Protein AF-A0AAD9AA67-F1 (afdb_monomer)

Secondary structure (DSSP, 8-state):
---S---TT--SSTTS-S-SS------PPPPBPPGGG-S-BPP------------TTSSSS---TTSSS--SEEEEESTTTT-TTHHHHHHHTHHHHHHHHHHHHT--EEEEEEETTTTEEEEEESSHHHHHHHHHHHTT-EETTEEPEEEEE-HHHHHTT---

Sequence (164 aa):
MSKYGWTKGSGLGADEGGIVNPLRVQVEKRKKKSDVEGGGWAEPANRAKILGGRRKDAEGEGGGKFGGPMSEVIVLQHMLDNMEDLQGEIANGLGQEIGEECGEKYGRVERLYIDVENRQVFIRFTDQVSALRAVNELDGRIFNGNTVIPKFYDTAKFEQGIYR

InterPro domains:
  IPR000467 G-patch domain [PF01585] (1-32)
  IPR000467 G-patch domain [PS50174] (1-44)
  IPR000504 RNA recognition motif domain [PF00076] (104-148)
  IPR012677 Nucleotide-binding alpha-beta plait domain superfamily [G3DSA:3.30.70.330] (69-163)
  IPR035979 RNA-binding domain superfamily [SSF54928] (74-155)
  IPR040052 Splicing factor 45 [PTHR13288] (1-163)

Organism: NCBI:txid1836956

Solvent-accessible surface area (backbone atoms only — not comparable to full-atom values): 10059 Å² total; per-residue (Å²): 140,81,82,76,96,74,60,97,82,57,13,64,54,102,80,39,76,30,72,70,67,84,89,76,85,79,78,76,80,81,71,76,59,64,71,90,77,68,68,58,74,73,79,79,88,67,77,80,78,77,78,70,74,82,57,78,66,77,81,57,100,50,45,52,103,40,42,48,67,93,28,31,18,31,35,34,35,48,46,46,68,78,47,89,59,53,68,59,42,48,74,73,38,49,64,56,54,54,44,49,58,44,25,75,75,38,38,58,59,73,48,77,49,74,42,78,90,81,31,31,40,38,41,30,33,81,40,45,69,27,28,52,49,42,39,67,64,40,48,69,36,74,37,87,91,23,59,21,46,35,26,41,34,62,54,70,42,54,75,72,70,50,91,124

Radius of gyration: 24.52 Å; Cα contacts (8 Å, |Δi|>4): 220; chains: 1; bounding box: 64×39×64 Å

pLDDT: mean 76.22, std 20.76, range [38.47, 97.0]

Foldseek 3Di:
DPPDPDDQQFAPDPVSQHDNDDDDDDDDDFDFDDPVVPGDTDDDPDDDPPPPPPRVCPPDDDFPPFDDDQDQKKKKAFQCVPPPCPVVVVVVPVQVVVQVVLCVPLHHWPDWDADPVRRMIMTGHPDSSSLVVCQVVLQQDAHPNTGIRMHDDDPVCVVVVNPD

Structure (mmCIF, N/CA/C/O backbone):
data_AF-A0AAD9AA67-F1
#
_entry.id   AF-A0AAD9AA67-F1
#
loop_
_atom_site.group_PDB
_atom_site.id
_atom_site.type_symbol
_atom_site.label_atom_id
_atom_site.label_alt_id
_atom_site.label_comp_id
_atom_site.label_asym_id
_atom_site.label_entity_id
_atom_site.label_seq_id
_atom_site.pdbx_PDB_ins_code
_atom_site.Cartn_x
_atom_site.Cartn_y
_atom_site.Cartn_z
_atom_site.occupancy
_atom_site.B_iso_or_equiv
_atom_site.auth_seq_id
_atom_site.auth_comp_id
_atom_site.auth_asym_id
_atom_site.auth_atom_id
_atom_site.pdbx_PDB_model_num
ATOM 1 N N . MET A 1 1 ? 49.727 -27.255 6.017 1.00 46.62 1 MET A N 1
ATOM 2 C CA . MET A 1 1 ? 49.611 -25.780 6.013 1.00 46.62 1 MET A CA 1
ATOM 3 C C . MET A 1 1 ? 49.158 -25.311 4.633 1.00 46.62 1 MET A C 1
ATOM 5 O O . MET A 1 1 ? 50.001 -25.033 3.794 1.00 46.62 1 MET A O 1
ATOM 9 N N . SER A 1 2 ? 47.844 -25.226 4.407 1.00 41.75 2 SER A N 1
ATOM 10 C CA . SER A 1 2 ? 47.267 -24.380 3.353 1.00 41.75 2 SER A CA 1
ATOM 11 C C . SER A 1 2 ? 46.657 -23.179 4.057 1.00 41.75 2 SER A C 1
ATOM 13 O O . SER A 1 2 ? 45.618 -23.251 4.703 1.00 41.75 2 SER A O 1
ATOM 15 N N . LYS A 1 3 ? 47.472 -22.133 4.053 1.00 48.84 3 LYS A N 1
ATOM 16 C CA . LYS A 1 3 ? 47.283 -20.799 4.609 1.00 48.84 3 LYS A CA 1
ATOM 17 C C . LYS A 1 3 ? 46.104 -20.157 3.864 1.00 48.84 3 LYS A C 1
ATOM 19 O O . LYS A 1 3 ? 46.045 -20.306 2.650 1.00 48.84 3 LYS A O 1
ATOM 24 N N . TYR A 1 4 ? 45.230 -19.447 4.574 1.00 57.56 4 TYR A N 1
ATOM 25 C CA . TYR A 1 4 ? 44.016 -18.775 4.072 1.00 57.56 4 TYR A CA 1
ATOM 26 C C . TYR A 1 4 ? 42.802 -19.706 3.926 1.00 57.56 4 TYR A C 1
ATOM 28 O O . TYR A 1 4 ? 42.588 -20.338 2.896 1.00 57.56 4 TYR A O 1
ATOM 36 N N . GLY A 1 5 ? 42.011 -19.784 5.003 1.00 56.06 5 GLY A N 1
ATOM 37 C CA . GLY A 1 5 ? 40.768 -20.551 5.109 1.00 56.06 5 GLY A CA 1
ATOM 38 C C . GLY A 1 5 ? 39.649 -20.010 4.222 1.00 56.06 5 GLY A C 1
ATOM 39 O O . GLY A 1 5 ? 38.694 -19.431 4.722 1.00 56.06 5 GLY A O 1
ATOM 40 N N . TRP A 1 6 ? 39.775 -20.199 2.910 1.00 50.84 6 TRP A N 1
ATOM 41 C CA . TRP A 1 6 ? 38.709 -19.941 1.951 1.00 50.84 6 TRP A CA 1
ATOM 42 C C . TRP A 1 6 ? 38.277 -21.244 1.278 1.00 50.84 6 TRP A C 1
ATOM 44 O O . TRP A 1 6 ? 39.064 -21.917 0.607 1.00 50.84 6 TRP A O 1
ATOM 54 N N . THR A 1 7 ? 37.012 -21.602 1.477 1.00 55.88 7 THR A N 1
ATOM 55 C CA . THR A 1 7 ? 36.348 -22.764 0.882 1.00 55.88 7 THR A CA 1
ATOM 56 C C . THR A 1 7 ? 35.685 -22.354 -0.431 1.00 55.88 7 THR A C 1
ATOM 58 O O . THR A 1 7 ? 35.011 -21.328 -0.513 1.00 55.88 7 THR A O 1
ATOM 61 N N . LYS A 1 8 ? 35.850 -23.166 -1.482 1.00 49.62 8 LYS A N 1
ATOM 62 C CA . LYS A 1 8 ? 35.249 -22.927 -2.802 1.00 49.62 8 LYS A CA 1
ATOM 63 C C . LYS A 1 8 ? 33.719 -22.870 -2.679 1.00 49.62 8 LYS A C 1
ATOM 65 O O . LYS A 1 8 ? 33.087 -23.912 -2.541 1.00 49.62 8 LYS A O 1
ATOM 70 N N . GLY A 1 9 ? 33.145 -21.669 -2.763 1.00 57.72 9 GLY A N 1
ATOM 71 C CA . GLY A 1 9 ? 31.694 -21.443 -2.706 1.00 57.72 9 GLY A CA 1
ATOM 72 C C . GLY A 1 9 ? 31.218 -20.510 -1.590 1.00 57.72 9 GLY A C 1
ATOM 73 O O . GLY A 1 9 ? 30.085 -20.044 -1.684 1.00 57.72 9 GLY A O 1
ATOM 74 N N . SER A 1 10 ? 32.063 -20.185 -0.604 1.00 54.25 10 SER A N 1
ATOM 75 C CA . SER A 1 10 ? 31.756 -19.156 0.400 1.00 54.25 10 SER A CA 1
ATOM 76 C C . SER A 1 10 ? 32.153 -17.775 -0.110 1.00 54.25 10 SER A C 1
ATOM 78 O O . SER A 1 10 ? 33.257 -17.575 -0.630 1.00 54.25 10 SER A O 1
ATOM 80 N N . GLY A 1 11 ? 31.248 -16.810 0.013 1.00 57.12 11 GLY A N 1
ATOM 81 C CA . GLY A 1 11 ? 31.507 -15.416 -0.314 1.00 57.12 11 GLY A CA 1
ATOM 82 C C . GLY A 1 11 ? 32.522 -14.783 0.641 1.00 57.12 11 GLY A C 1
ATOM 83 O O . GLY A 1 11 ? 32.631 -15.151 1.804 1.00 57.12 11 GLY A O 1
ATOM 84 N N . LEU A 1 12 ? 33.299 -13.818 0.151 1.00 59.22 12 LEU A N 1
ATOM 85 C CA . LEU A 1 12 ? 34.317 -13.109 0.941 1.00 59.22 12 LEU A CA 1
ATOM 86 C C . LEU A 1 12 ? 33.704 -12.112 1.949 1.00 59.22 12 LEU A C 1
ATOM 88 O O . LEU A 1 12 ? 33.336 -11.005 1.570 1.00 59.22 12 LEU A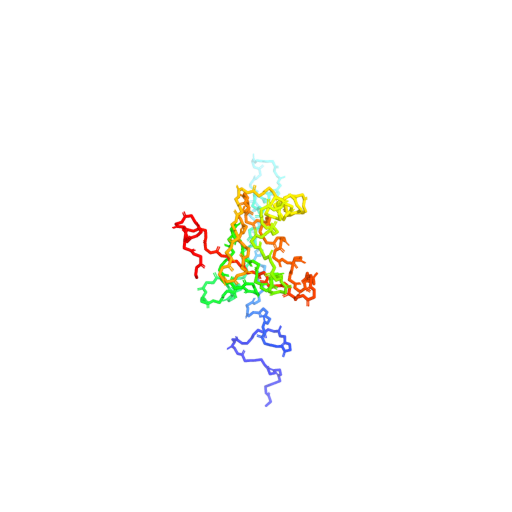 O 1
ATOM 92 N N . GLY A 1 13 ? 33.636 -12.459 3.233 1.00 57.31 13 GLY A N 1
ATOM 93 C CA . GLY A 1 13 ? 33.165 -11.566 4.302 1.00 57.31 13 GLY A CA 1
ATOM 94 C C . GLY A 1 13 ? 33.026 -12.300 5.637 1.00 57.31 13 GLY A C 1
ATOM 95 O O . GLY A 1 13 ? 33.070 -13.527 5.651 1.00 57.31 13 GLY A O 1
ATOM 96 N N . ALA A 1 14 ? 32.871 -11.566 6.744 1.00 53.69 14 ALA A N 1
ATOM 97 C CA . ALA A 1 14 ? 32.686 -12.150 8.081 1.00 53.69 14 ALA A CA 1
ATOM 98 C C . ALA A 1 14 ? 31.456 -13.081 8.158 1.00 53.69 14 ALA A C 1
ATOM 100 O O . ALA A 1 14 ? 31.486 -14.062 8.892 1.00 53.69 14 ALA A O 1
ATOM 101 N N . ASP A 1 15 ? 30.441 -12.811 7.332 1.00 58.75 15 ASP A N 1
ATOM 102 C CA . ASP A 1 15 ? 29.188 -13.571 7.230 1.00 58.75 15 ASP A CA 1
ATOM 103 C C . ASP A 1 15 ? 29.124 -14.501 6.000 1.00 58.75 15 ASP A C 1
ATOM 105 O O . ASP A 1 15 ? 28.043 -14.901 5.581 1.00 58.75 15 ASP A O 1
ATOM 109 N N . GLU A 1 16 ? 30.253 -14.779 5.335 1.00 56.91 16 GLU A N 1
ATOM 110 C CA . GLU A 1 16 ? 30.336 -15.613 4.116 1.00 56.91 16 GLU A CA 1
ATOM 111 C C . GLU A 1 16 ? 29.445 -15.168 2.923 1.00 56.91 16 GLU A C 1
ATOM 113 O O . GLU A 1 16 ? 29.368 -15.851 1.901 1.00 56.91 16 GLU A O 1
ATOM 118 N N . GLY A 1 17 ? 28.797 -14.000 3.002 1.00 51.97 17 GLY A N 1
ATOM 119 C CA . GLY A 1 17 ? 27.878 -13.461 1.986 1.00 51.97 17 GLY A CA 1
ATOM 120 C C . GLY A 1 17 ? 28.536 -12.603 0.898 1.00 51.97 17 GLY A C 1
ATOM 121 O O . GLY A 1 17 ? 27.852 -11.978 0.090 1.00 51.97 17 GLY A O 1
ATOM 122 N N . GLY A 1 18 ? 29.866 -12.513 0.888 1.00 59.09 18 GLY A N 1
ATOM 123 C CA . GLY A 1 18 ? 30.585 -11.652 -0.049 1.00 59.09 18 GLY A CA 1
ATOM 124 C C . GLY A 1 18 ? 30.640 -12.148 -1.492 1.00 59.09 18 GLY A C 1
ATOM 125 O O . GLY A 1 18 ? 30.063 -13.160 -1.878 1.00 59.09 18 GLY A O 1
ATOM 126 N N . ILE A 1 19 ? 31.401 -11.430 -2.318 1.00 59.31 19 ILE A N 1
ATOM 127 C CA . ILE A 1 19 ? 31.556 -11.736 -3.744 1.00 59.31 19 ILE A CA 1
ATOM 128 C C . ILE A 1 19 ? 32.116 -13.155 -3.920 1.00 59.31 19 ILE A C 1
ATOM 130 O O . ILE A 1 19 ? 33.254 -13.438 -3.551 1.00 59.31 19 ILE A O 1
ATOM 134 N N . VAL A 1 20 ? 31.307 -14.034 -4.516 1.00 59.47 20 VAL A N 1
ATOM 135 C CA . VAL A 1 20 ? 31.656 -15.446 -4.751 1.00 59.47 20 VAL A CA 1
ATOM 136 C C . VAL A 1 20 ? 32.590 -15.605 -5.958 1.00 59.47 20 VAL A C 1
ATOM 138 O O . VAL A 1 20 ? 33.431 -16.499 -5.982 1.00 59.47 20 VAL A O 1
ATOM 141 N N . ASN A 1 21 ? 32.466 -14.727 -6.962 1.00 53.56 21 ASN A N 1
ATOM 142 C CA . ASN A 1 21 ? 33.267 -14.758 -8.187 1.00 53.56 21 ASN A CA 1
ATOM 143 C C . ASN A 1 21 ? 34.034 -13.442 -8.386 1.00 53.56 21 ASN A C 1
ATOM 145 O O . ASN A 1 21 ? 33.405 -12.385 -8.434 1.00 53.56 21 ASN A O 1
ATOM 149 N N . PRO A 1 22 ? 35.366 -13.475 -8.568 1.00 50.03 22 PRO A N 1
ATOM 150 C CA . PRO A 1 22 ? 36.150 -12.263 -8.761 1.00 50.03 22 PRO A CA 1
ATOM 151 C C . PRO A 1 22 ? 35.747 -11.542 -10.053 1.00 50.03 22 PRO A C 1
ATOM 153 O O . PRO A 1 22 ? 35.605 -12.161 -11.111 1.00 50.03 22 PRO A O 1
ATOM 156 N N . LEU A 1 23 ? 35.612 -10.216 -9.973 1.00 50.66 23 LEU A N 1
ATOM 157 C CA . LEU A 1 23 ? 35.406 -9.350 -11.133 1.00 50.66 23 LEU A CA 1
ATOM 158 C C . LEU A 1 23 ? 36.648 -9.421 -12.033 1.00 50.66 23 LEU A C 1
ATOM 160 O O . LEU A 1 23 ? 37.720 -8.936 -11.673 1.00 50.66 23 LEU A O 1
ATOM 164 N N . ARG A 1 24 ? 36.523 -10.046 -13.207 1.00 53.59 24 ARG A N 1
ATOM 165 C CA . ARG A 1 24 ? 37.587 -10.070 -14.218 1.00 53.59 24 ARG A CA 1
ATOM 166 C C . ARG A 1 24 ? 37.373 -8.922 -15.196 1.00 53.59 24 ARG A C 1
ATOM 168 O O . ARG A 1 24 ? 36.397 -8.923 -15.938 1.00 53.59 24 ARG A O 1
ATOM 175 N N . VAL A 1 25 ? 38.308 -7.979 -15.243 1.00 44.66 25 VAL A N 1
ATOM 176 C CA . VAL A 1 25 ? 38.393 -7.014 -16.346 1.00 44.66 25 VAL A CA 1
ATOM 177 C C . VAL A 1 25 ? 39.119 -7.703 -17.501 1.00 44.66 25 VAL A C 1
ATOM 179 O O . VAL A 1 25 ? 40.343 -7.820 -17.494 1.00 44.66 25 VAL A O 1
ATOM 182 N N . GLN A 1 26 ? 38.373 -8.202 -18.487 1.00 51.34 26 GLN A N 1
ATOM 183 C CA . GLN A 1 26 ? 38.958 -8.592 -19.770 1.00 51.34 26 GLN A CA 1
ATOM 184 C C . GLN A 1 26 ? 39.129 -7.334 -20.621 1.00 51.34 26 GLN A C 1
ATOM 186 O O . GLN A 1 26 ? 38.175 -6.826 -21.203 1.00 51.34 26 GLN A O 1
ATOM 191 N N . VAL A 1 27 ? 40.3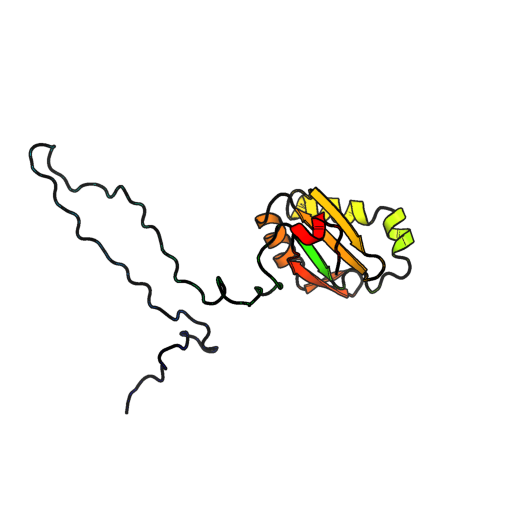53 -6.809 -20.673 1.00 47.88 27 VAL A N 1
ATOM 192 C CA . VAL A 1 27 ? 40.707 -5.776 -21.649 1.00 47.88 27 VAL A CA 1
ATOM 193 C C . VAL A 1 27 ? 40.927 -6.477 -22.987 1.00 47.88 27 VAL A C 1
ATOM 195 O O . VAL A 1 27 ? 41.975 -7.085 -23.209 1.00 47.88 27 VAL A O 1
ATOM 198 N N . GLU A 1 28 ? 39.938 -6.433 -23.878 1.00 51.03 28 GLU A N 1
ATOM 199 C CA . GLU A 1 28 ? 40.152 -6.842 -25.266 1.00 51.03 28 GLU A CA 1
ATOM 200 C C . GLU A 1 28 ? 41.205 -5.920 -25.901 1.00 51.03 28 GLU A C 1
ATOM 202 O O . GLU A 1 28 ? 41.084 -4.691 -25.893 1.00 51.03 28 GLU A O 1
ATOM 207 N N . LYS A 1 29 ? 42.286 -6.510 -26.426 1.00 49.78 29 LYS A N 1
ATOM 208 C CA . LYS A 1 29 ? 43.347 -5.762 -27.109 1.00 49.78 29 LYS A CA 1
ATOM 209 C C . LYS A 1 29 ? 42.754 -5.051 -28.330 1.00 49.78 29 LYS A C 1
ATOM 211 O O . LYS A 1 29 ? 42.278 -5.700 -29.259 1.00 49.78 29 LYS A O 1
ATOM 216 N N . ARG A 1 30 ? 42.826 -3.715 -28.336 1.00 50.06 30 ARG A N 1
ATOM 217 C CA . ARG A 1 30 ? 42.430 -2.863 -29.469 1.00 50.06 30 ARG A CA 1
ATOM 218 C C . ARG A 1 30 ? 43.140 -3.317 -30.749 1.00 50.06 30 ARG A C 1
ATOM 220 O O . ARG A 1 30 ? 44.367 -3.405 -30.775 1.00 50.06 30 ARG A O 1
ATOM 227 N N . LYS A 1 31 ? 42.384 -3.556 -31.825 1.00 55.31 31 LYS A N 1
ATOM 228 C CA . LYS A 1 31 ? 42.953 -3.719 -33.172 1.00 55.31 31 LYS A CA 1
ATOM 229 C C . LYS A 1 31 ? 43.321 -2.343 -33.741 1.00 55.31 31 LYS A C 1
ATOM 231 O O . LYS A 1 31 ? 42.519 -1.414 -33.694 1.00 55.31 31 LYS A O 1
ATOM 236 N N . LYS A 1 32 ? 44.547 -2.222 -34.257 1.00 46.72 32 LYS A N 1
ATOM 237 C CA . LYS A 1 32 ? 45.070 -1.028 -34.941 1.00 46.72 32 LYS A CA 1
ATOM 238 C C . LYS A 1 32 ? 44.418 -0.922 -36.331 1.00 46.72 32 LYS A C 1
ATOM 240 O O . LYS A 1 32 ? 44.384 -1.924 -37.042 1.00 46.72 32 LYS A O 1
ATOM 245 N N . LYS A 1 33 ? 43.8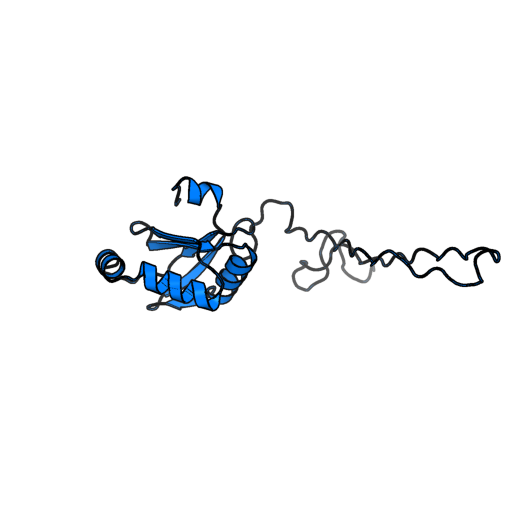88 0.251 -36.703 1.00 49.16 33 LYS A N 1
ATOM 246 C CA . LYS A 1 33 ? 43.356 0.506 -38.057 1.00 49.16 33 LYS A CA 1
ATOM 247 C C . LYS A 1 33 ? 44.504 0.628 -39.073 1.00 49.16 33 LYS A C 1
ATOM 249 O O . LYS A 1 33 ? 45.614 1.004 -38.698 1.00 49.16 33 LYS A O 1
ATOM 254 N N . SER A 1 34 ? 44.242 0.287 -40.337 1.00 50.81 34 SER A N 1
ATOM 255 C CA . SER A 1 34 ? 45.182 0.457 -41.456 1.00 50.81 34 SER A CA 1
ATOM 256 C C . SER A 1 34 ? 45.236 1.907 -41.951 1.00 50.81 34 SER A C 1
ATOM 258 O O . SER A 1 34 ? 44.248 2.630 -41.874 1.00 50.81 34 SER A O 1
ATOM 260 N N . ASP A 1 35 ? 46.387 2.295 -42.503 1.00 50.34 35 ASP A N 1
ATOM 261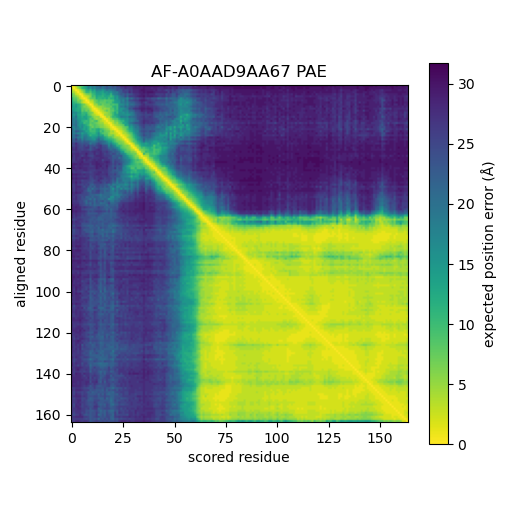 C CA . ASP A 1 35 ? 46.808 3.677 -42.803 1.00 50.34 35 ASP A CA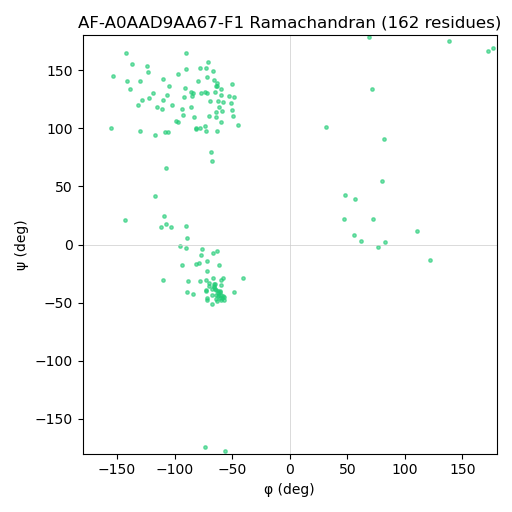 1
ATOM 262 C C . ASP A 1 35 ? 45.922 4.444 -43.809 1.00 50.34 35 ASP A C 1
ATOM 264 O O . ASP A 1 35 ? 45.923 5.669 -43.838 1.00 50.34 35 ASP A O 1
ATOM 268 N N . VAL A 1 36 ? 45.097 3.735 -44.585 1.00 55.50 36 VAL A N 1
ATOM 269 C CA . VAL A 1 36 ? 44.185 4.311 -45.592 1.00 55.50 36 VAL A CA 1
ATOM 270 C C . VAL A 1 36 ? 42.972 5.057 -45.015 1.00 55.50 36 VAL A C 1
ATOM 272 O O . VAL A 1 36 ? 42.345 5.820 -45.740 1.00 55.50 36 VAL A O 1
ATOM 275 N N . GLU A 1 37 ? 42.657 4.905 -43.723 1.00 52.47 37 GLU A N 1
ATOM 276 C CA . GLU A 1 37 ? 41.562 5.633 -43.046 1.00 52.47 37 GLU A CA 1
ATOM 277 C C . GLU A 1 37 ? 42.061 6.702 -42.047 1.00 52.47 37 GLU A C 1
ATOM 279 O O . GLU A 1 37 ? 41.350 7.061 -41.109 1.00 52.47 37 GLU A O 1
ATOM 284 N N . GLY A 1 38 ? 43.281 7.223 -42.226 1.00 52.47 38 GLY A N 1
ATOM 285 C CA . GLY A 1 38 ? 43.762 8.380 -41.459 1.00 52.47 38 GLY A CA 1
ATOM 286 C C . GLY A 1 38 ? 44.269 8.048 -40.054 1.00 52.47 38 GLY A C 1
ATOM 287 O O . GLY A 1 38 ? 43.804 8.633 -39.084 1.00 52.47 38 GLY A O 1
ATOM 288 N N . GLY A 1 39 ? 45.222 7.111 -39.962 1.00 46.28 39 GLY A N 1
ATOM 289 C CA . GLY A 1 39 ? 46.121 6.885 -38.818 1.00 46.28 39 GLY A CA 1
ATOM 290 C C . GLY A 1 39 ? 45.584 7.192 -37.409 1.00 46.28 39 GLY A C 1
ATOM 291 O O . GLY A 1 39 ? 45.637 8.324 -36.941 1.00 46.28 39 GLY A O 1
ATOM 292 N N . GLY A 1 40 ? 45.187 6.158 -36.661 1.00 53.91 40 GLY A N 1
ATOM 293 C CA . GLY A 1 40 ? 44.800 6.291 -35.254 1.00 53.91 40 GLY A CA 1
ATOM 294 C C . GLY A 1 40 ? 44.302 4.986 -34.628 1.00 53.91 40 GLY A C 1
ATOM 295 O O . GLY A 1 40 ? 44.061 3.989 -35.314 1.00 53.91 40 GLY A O 1
ATOM 296 N N . TRP A 1 41 ? 44.153 4.975 -33.302 1.00 49.91 41 TRP A N 1
ATOM 297 C CA . TRP A 1 41 ? 43.478 3.890 -32.584 1.00 49.91 41 TRP A CA 1
ATOM 298 C C . TRP A 1 41 ? 41.972 4.147 -32.601 1.00 49.91 41 TRP A C 1
ATOM 300 O O . TRP A 1 41 ? 41.542 5.239 -32.250 1.00 49.91 41 TRP A O 1
ATOM 310 N N . ALA A 1 42 ? 41.171 3.148 -32.981 1.00 53.47 42 ALA A N 1
ATOM 311 C CA . ALA A 1 42 ? 39.718 3.269 -32.939 1.00 53.47 42 ALA A CA 1
ATOM 312 C C . ALA A 1 42 ? 39.239 3.545 -31.501 1.00 53.47 42 ALA A C 1
ATOM 314 O O . ALA A 1 42 ? 39.602 2.813 -30.571 1.00 53.47 42 ALA A O 1
ATOM 315 N N . GLU A 1 43 ? 38.420 4.583 -31.320 1.00 50.16 43 GLU A N 1
ATOM 316 C CA . GLU A 1 43 ? 37.701 4.796 -30.067 1.00 50.16 43 GLU A CA 1
ATOM 317 C C . GLU A 1 43 ? 36.705 3.645 -29.853 1.00 50.16 43 GLU A C 1
ATOM 319 O O . GLU A 1 43 ? 35.992 3.255 -30.784 1.00 50.16 43 GLU A O 1
ATOM 324 N N . PRO A 1 44 ? 36.673 3.030 -28.659 1.00 47.94 44 PRO A N 1
ATOM 325 C CA . PRO A 1 44 ? 35.809 1.889 -28.412 1.00 47.94 44 PRO A CA 1
ATOM 326 C C . PRO A 1 44 ? 34.343 2.339 -28.385 1.00 47.94 44 PRO A C 1
ATOM 328 O O . PRO A 1 44 ? 33.901 2.984 -27.440 1.00 47.94 44 PRO A O 1
ATOM 331 N N . ALA A 1 45 ? 33.572 1.934 -29.397 1.00 52.62 45 ALA A N 1
ATOM 332 C CA . ALA A 1 45 ? 32.127 2.173 -29.492 1.00 52.62 45 ALA A CA 1
ATOM 333 C C . ALA A 1 45 ? 31.297 1.434 -28.419 1.00 52.62 45 ALA A C 1
ATOM 335 O O . ALA A 1 45 ? 30.101 1.669 -28.277 1.00 52.62 45 ALA A O 1
ATOM 336 N N . ASN A 1 46 ? 31.921 0.553 -27.635 1.00 48.00 46 ASN A N 1
ATOM 337 C CA . ASN A 1 46 ? 31.230 -0.276 -26.660 1.00 48.00 46 ASN A CA 1
ATOM 338 C C . ASN A 1 46 ? 31.550 0.196 -25.246 1.00 48.00 46 ASN A C 1
ATOM 340 O O . ASN A 1 46 ? 32.561 -0.172 -24.647 1.00 48.00 46 ASN A O 1
ATOM 344 N N . ARG A 1 47 ? 30.638 1.014 -24.711 1.00 45.12 47 ARG A N 1
ATOM 345 C CA . ARG A 1 47 ? 30.511 1.295 -23.281 1.00 45.12 47 ARG A CA 1
ATOM 346 C C . ARG A 1 47 ? 30.475 -0.060 -22.562 1.00 45.12 47 ARG A C 1
ATOM 348 O O . ARG A 1 47 ? 29.589 -0.869 -22.829 1.00 45.12 47 ARG A O 1
ATOM 355 N N . ALA A 1 48 ? 31.485 -0.333 -21.737 1.00 42.50 48 ALA A N 1
ATOM 356 C CA . ALA A 1 48 ? 31.664 -1.607 -21.051 1.00 42.50 48 ALA A CA 1
ATOM 357 C C . ALA A 1 48 ? 30.356 -2.033 -20.367 1.00 42.50 48 ALA A C 1
ATOM 359 O O . ALA A 1 48 ? 29.909 -1.407 -19.405 1.00 42.50 48 ALA A O 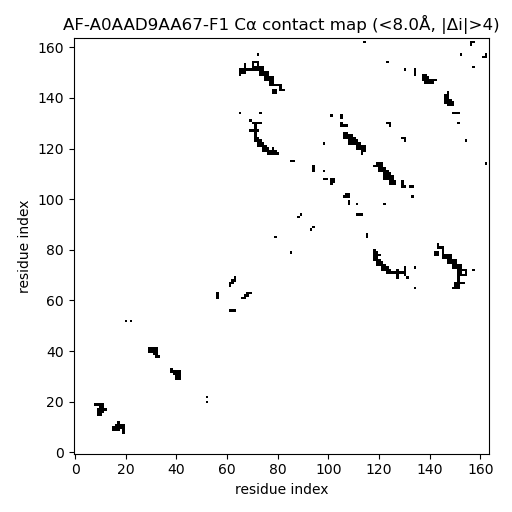1
ATOM 360 N N . LYS A 1 49 ? 29.720 -3.087 -20.886 1.00 48.59 49 LYS A N 1
ATOM 361 C CA . LYS A 1 49 ? 28.554 -3.699 -20.257 1.00 48.59 49 LYS A CA 1
ATOM 362 C C . LYS A 1 49 ? 29.087 -4.445 -19.041 1.00 48.59 49 LYS A C 1
ATOM 364 O O . LYS A 1 49 ? 29.634 -5.537 -19.171 1.00 48.59 49 LYS A O 1
ATOM 369 N N . ILE A 1 50 ? 29.003 -3.821 -17.869 1.00 48.84 50 ILE A N 1
ATOM 370 C CA . ILE A 1 50 ? 29.257 -4.507 -16.606 1.00 48.84 50 ILE A CA 1
ATOM 371 C C . ILE A 1 50 ? 28.182 -5.590 -16.502 1.00 48.84 50 ILE A C 1
ATOM 373 O O . ILE A 1 50 ? 27.042 -5.323 -16.133 1.00 48.84 50 ILE A O 1
ATOM 377 N N . LEU A 1 51 ? 28.534 -6.818 -16.880 1.00 49.03 51 LEU A N 1
ATOM 378 C CA . LEU A 1 51 ? 27.812 -8.018 -16.477 1.00 49.03 51 LEU A CA 1
ATOM 379 C C . LEU A 1 51 ? 28.066 -8.161 -14.976 1.00 49.03 51 LEU A C 1
ATOM 381 O O . LEU A 1 51 ? 28.983 -8.858 -14.545 1.00 49.03 51 LEU A O 1
ATOM 385 N N . GLY A 1 52 ? 27.316 -7.376 -14.196 1.00 40.41 52 GLY A N 1
ATOM 386 C CA . GLY A 1 52 ? 27.315 -7.433 -12.746 1.00 40.41 52 GLY A CA 1
ATOM 387 C C . GLY A 1 52 ? 27.096 -8.879 -12.343 1.00 40.41 52 GLY A C 1
ATOM 388 O O . GLY A 1 52 ? 26.136 -9.508 -12.790 1.00 40.41 52 GLY A O 1
ATOM 389 N N . GLY A 1 53 ? 28.050 -9.413 -11.580 1.00 44.56 53 GLY A N 1
ATOM 390 C CA . GLY A 1 53 ? 28.025 -10.791 -11.125 1.00 44.56 53 GLY A CA 1
ATOM 391 C C . GLY A 1 53 ? 26.655 -11.104 -10.549 1.00 44.56 53 GLY A C 1
ATOM 392 O O . GLY A 1 53 ? 26.161 -10.355 -9.707 1.00 44.56 53 GLY A O 1
ATOM 393 N N . ARG A 1 54 ? 26.048 -12.185 -11.049 1.00 50.25 54 ARG A N 1
ATOM 394 C CA . ARG A 1 54 ? 24.854 -12.795 -10.469 1.00 50.25 54 ARG A CA 1
ATOM 395 C C . ARG A 1 54 ? 25.056 -12.874 -8.961 1.00 50.25 54 ARG A C 1
ATOM 397 O O . ARG A 1 54 ? 25.812 -13.716 -8.476 1.00 50.25 54 ARG A O 1
ATOM 404 N N . ARG A 1 55 ? 24.418 -11.955 -8.237 1.00 46.59 55 ARG A N 1
ATOM 405 C CA . ARG A 1 55 ? 24.169 -12.142 -6.816 1.00 46.59 55 ARG A CA 1
ATOM 406 C C . ARG A 1 55 ? 23.252 -13.351 -6.736 1.00 46.59 55 ARG A C 1
ATOM 408 O O . ARG A 1 55 ? 22.344 -13.494 -7.557 1.00 46.59 55 ARG A O 1
ATOM 415 N N . LYS A 1 56 ? 23.530 -14.241 -5.793 1.00 46.91 56 LYS A N 1
ATOM 416 C CA . LYS A 1 56 ? 22.765 -15.476 -5.595 1.00 46.91 56 LYS A CA 1
ATOM 417 C C . LYS A 1 56 ? 21.299 -15.195 -5.206 1.00 46.91 56 LYS A C 1
ATOM 419 O O . LYS A 1 56 ? 20.500 -16.116 -5.188 1.00 46.91 56 LYS A O 1
ATOM 424 N N . ASP A 1 57 ? 20.953 -13.928 -4.991 1.00 46.28 57 ASP A N 1
ATOM 425 C CA . ASP A 1 57 ? 19.631 -13.446 -4.586 1.00 46.28 57 ASP A CA 1
ATOM 426 C C . ASP A 1 57 ? 18.703 -13.099 -5.766 1.00 46.28 57 ASP A C 1
ATOM 428 O O . ASP A 1 57 ? 17.568 -12.691 -5.550 1.00 46.28 57 ASP A O 1
ATOM 432 N N . ALA A 1 58 ? 19.164 -13.205 -7.020 1.00 47.50 58 ALA A N 1
ATOM 433 C CA . ALA A 1 58 ? 18.367 -12.771 -8.175 1.00 47.50 58 ALA A CA 1
ATOM 434 C C . ALA A 1 58 ? 17.517 -13.878 -8.832 1.00 47.50 58 ALA A C 1
ATOM 436 O O . ALA A 1 58 ? 16.611 -13.555 -9.591 1.00 47.50 58 ALA A O 1
ATOM 437 N N . GLU A 1 59 ? 17.793 -15.165 -8.588 1.00 44.12 59 GLU A N 1
ATOM 438 C CA . GLU A 1 59 ? 17.193 -16.261 -9.381 1.00 44.12 59 GLU A CA 1
ATOM 439 C C . GLU A 1 59 ? 16.838 -17.526 -8.564 1.00 44.12 59 GLU A C 1
ATOM 441 O O . GLU A 1 59 ? 16.689 -18.600 -9.139 1.00 44.12 59 GLU A O 1
ATOM 446 N N . GLY A 1 60 ? 16.669 -17.446 -7.238 1.00 38.47 60 GLY A N 1
ATOM 447 C CA . GLY A 1 60 ? 16.273 -18.624 -6.451 1.00 38.47 60 GLY A CA 1
ATOM 448 C C . GLY A 1 60 ? 15.570 -18.286 -5.143 1.00 38.47 60 GLY A C 1
ATOM 449 O O . GLY A 1 60 ? 16.233 -17.941 -4.176 1.00 38.47 60 GLY A O 1
ATOM 450 N N . GLU A 1 61 ? 14.238 -18.389 -5.135 1.00 51.62 61 GLU A N 1
ATOM 451 C CA . GLU A 1 61 ? 13.367 -18.627 -3.962 1.00 51.62 61 GLU A CA 1
ATOM 452 C C . GLU A 1 61 ? 13.590 -17.790 -2.678 1.00 51.62 61 GLU A C 1
ATOM 454 O O . GLU A 1 61 ? 13.155 -18.181 -1.598 1.00 51.62 61 GLU A O 1
ATOM 459 N N . GLY A 1 62 ? 14.211 -16.615 -2.764 1.00 42.62 62 GLY A N 1
ATOM 460 C CA . GLY A 1 62 ? 14.524 -15.770 -1.614 1.00 42.62 62 GLY A CA 1
ATOM 461 C C . GLY A 1 62 ? 14.065 -14.349 -1.866 1.00 42.62 62 GLY A C 1
ATOM 462 O O . GLY A 1 62 ? 14.757 -13.584 -2.531 1.00 42.62 62 GLY A O 1
ATOM 463 N N . GLY A 1 63 ? 12.886 -13.997 -1.351 1.00 49.81 63 GLY A N 1
ATOM 464 C CA . GLY A 1 63 ? 12.466 -12.603 -1.299 1.00 49.81 63 GLY A CA 1
ATOM 465 C C . GLY A 1 63 ? 13.575 -11.757 -0.685 1.00 49.81 63 GLY A C 1
ATOM 466 O O . GLY A 1 63 ? 14.200 -12.184 0.287 1.00 49.81 63 GLY A O 1
ATOM 467 N N . GLY A 1 64 ? 13.836 -10.577 -1.251 1.00 63.28 64 GLY A N 1
ATOM 468 C CA . GLY A 1 64 ? 14.772 -9.631 -0.641 1.00 63.28 64 GLY A CA 1
ATOM 469 C C . GLY A 1 64 ? 14.358 -9.296 0.800 1.00 63.28 64 GLY A C 1
ATOM 470 O O . GLY A 1 64 ? 13.346 -9.786 1.295 1.00 63.28 64 GLY A O 1
ATOM 471 N N . LYS A 1 65 ? 15.092 -8.400 1.474 1.00 78.81 65 LYS A N 1
ATOM 472 C CA . LYS A 1 65 ? 14.809 -7.938 2.856 1.00 78.81 65 LYS A CA 1
ATOM 473 C C . LYS A 1 65 ? 13.312 -7.705 3.165 1.00 78.81 65 LYS A C 1
ATOM 475 O O . LYS A 1 65 ? 12.886 -7.864 4.300 1.00 78.81 65 LYS A O 1
ATOM 480 N N . PHE A 1 66 ? 12.527 -7.363 2.148 1.00 82.69 66 PHE A N 1
ATOM 481 C CA . PHE A 1 66 ? 11.126 -6.979 2.238 1.00 82.69 66 PHE A CA 1
ATOM 482 C C . PHE A 1 66 ? 10.133 -8.025 1.707 1.00 82.69 66 PHE A C 1
ATOM 484 O O . PHE A 1 66 ? 8.985 -7.692 1.450 1.00 82.69 66 PHE A O 1
ATOM 491 N N . GLY A 1 67 ? 10.547 -9.284 1.547 1.00 75.81 67 GLY A N 1
ATOM 492 C CA . GLY A 1 67 ? 9.673 -10.389 1.143 1.00 75.81 67 GLY A CA 1
ATOM 493 C C . GLY A 1 67 ? 9.229 -10.333 -0.325 1.00 75.81 67 GLY A C 1
ATOM 494 O O . GLY A 1 67 ? 8.794 -9.307 -0.828 1.00 75.81 67 GLY A O 1
ATOM 495 N N . GLY A 1 68 ? 9.321 -11.468 -1.019 1.00 80.62 68 GLY A N 1
ATOM 496 C CA . GLY A 1 68 ? 8.952 -11.579 -2.432 1.00 80.62 68 GLY A CA 1
ATOM 497 C C . GLY A 1 68 ? 9.871 -10.831 -3.418 1.00 80.62 68 GLY A C 1
ATOM 498 O O . GLY A 1 68 ? 10.867 -10.211 -3.023 1.00 80.62 68 GLY A O 1
ATOM 499 N N . PRO A 1 69 ? 9.580 -10.945 -4.726 1.00 87.25 69 PRO A N 1
ATOM 500 C CA . PRO A 1 69 ? 10.236 -10.158 -5.763 1.00 87.25 69 PRO A CA 1
ATOM 501 C C . PRO A 1 69 ? 9.799 -8.687 -5.700 1.00 87.25 69 PRO A C 1
ATOM 503 O O . PRO A 1 69 ? 8.723 -8.360 -5.204 1.00 87.25 69 PRO A O 1
ATOM 506 N N . MET A 1 70 ? 10.632 -7.798 -6.243 1.00 90.50 70 MET A N 1
ATOM 507 C CA . MET A 1 70 ? 10.303 -6.378 -6.375 1.00 90.50 70 MET A CA 1
ATOM 508 C C . MET A 1 70 ? 9.038 -6.194 -7.223 1.00 90.50 70 MET A C 1
ATOM 510 O O . MET A 1 70 ? 8.900 -6.798 -8.287 1.00 90.50 70 MET A O 1
ATOM 514 N N . SER A 1 71 ? 8.133 -5.348 -6.739 1.00 94.31 71 SER A N 1
ATOM 515 C CA . SER A 1 71 ? 6.809 -5.116 -7.313 1.00 94.31 71 SER A CA 1
ATOM 516 C C . SER A 1 71 ? 6.427 -3.638 -7.209 1.00 94.31 71 SER A C 1
ATOM 518 O O . SER A 1 71 ? 7.051 -2.877 -6.472 1.00 94.31 71 SER A O 1
ATOM 520 N N . GLU A 1 72 ? 5.408 -3.231 -7.961 1.00 95.94 72 GLU A N 1
ATOM 521 C CA . GLU A 1 72 ? 4.786 -1.898 -7.895 1.00 95.94 72 GLU A CA 1
ATOM 522 C C . GLU A 1 72 ? 3.824 -1.778 -6.708 1.00 95.94 72 GLU A C 1
ATOM 524 O O . GLU A 1 72 ? 3.445 -0.673 -6.318 1.00 95.94 72 GLU A O 1
ATOM 529 N N . VAL A 1 73 ? 3.432 -2.921 -6.136 1.00 96.62 73 VAL A N 1
ATOM 530 C CA . VAL A 1 73 ? 2.519 -3.009 -5.000 1.00 96.62 73 VAL A CA 1
ATOM 531 C C . VAL A 1 73 ? 3.291 -3.344 -3.735 1.00 96.62 73 VAL A C 1
ATOM 533 O O . VAL A 1 73 ? 4.151 -4.231 -3.720 1.00 96.62 73 VAL A O 1
ATOM 536 N N . ILE A 1 74 ? 2.954 -2.645 -2.658 1.00 96.25 74 ILE A N 1
ATOM 537 C CA . ILE A 1 74 ? 3.491 -2.881 -1.321 1.00 96.25 74 ILE A CA 1
ATOM 538 C C . ILE A 1 74 ? 2.347 -3.135 -0.344 1.00 96.25 74 ILE A C 1
ATOM 540 O O . ILE A 1 74 ? 1.235 -2.641 -0.537 1.00 96.25 74 ILE A O 1
ATOM 544 N N . VAL A 1 75 ? 2.638 -3.875 0.719 1.00 96.19 75 VAL A N 1
ATOM 545 C CA . VAL A 1 75 ? 1.755 -4.060 1.870 1.00 96.19 75 VAL A CA 1
ATOM 546 C C . VAL A 1 75 ? 2.437 -3.524 3.121 1.00 96.19 75 VAL A C 1
ATOM 548 O O . VAL A 1 75 ? 3.590 -3.854 3.396 1.00 96.19 75 VAL A O 1
ATOM 551 N N . LEU A 1 76 ? 1.730 -2.694 3.880 1.00 95.69 76 LEU A N 1
ATOM 552 C CA . LEU A 1 76 ? 2.158 -2.176 5.174 1.00 95.69 76 LEU A CA 1
ATOM 553 C C . LEU A 1 76 ? 1.495 -3.014 6.262 1.00 95.69 76 LEU A C 1
ATOM 555 O O . LEU A 1 76 ? 0.288 -2.918 6.492 1.00 95.69 76 LEU A O 1
ATOM 559 N N . GLN A 1 77 ? 2.290 -3.867 6.898 1.00 94.31 77 GLN A N 1
ATOM 560 C CA . GLN A 1 77 ? 1.853 -4.714 8.003 1.00 94.31 77 GLN A CA 1
ATOM 561 C C . GLN A 1 77 ? 2.067 -3.986 9.330 1.00 94.31 77 GLN A C 1
ATOM 563 O O . GLN A 1 77 ? 2.979 -3.162 9.447 1.00 94.31 77 GLN A O 1
ATOM 568 N N . HIS A 1 78 ? 1.232 -4.305 10.320 1.00 92.56 78 HIS A N 1
ATOM 569 C CA . HIS A 1 78 ? 1.270 -3.753 11.677 1.00 92.56 78 HIS A CA 1
ATOM 570 C C . HIS A 1 78 ? 1.041 -2.239 11.790 1.00 92.56 78 HIS A C 1
ATOM 572 O O . HIS A 1 78 ? 1.072 -1.689 12.883 1.00 92.56 78 HIS A O 1
ATOM 578 N N . MET A 1 79 ? 0.768 -1.532 10.690 1.00 92.38 79 MET A N 1
ATOM 579 C CA . MET A 1 79 ? 0.566 -0.082 10.726 1.00 92.38 79 MET A CA 1
ATOM 580 C C . MET A 1 79 ? -0.700 0.306 11.508 1.00 92.38 79 MET A C 1
ATOM 582 O O . MET A 1 79 ? -0.688 1.300 12.228 1.00 92.38 79 MET A O 1
ATOM 586 N N . LEU A 1 80 ? -1.778 -0.479 11.407 1.00 92.12 80 LEU A N 1
ATOM 587 C CA . LEU A 1 80 ? -3.113 -0.122 11.911 1.00 92.12 80 LEU A CA 1
ATOM 588 C C . LEU A 1 80 ? -3.576 -0.977 13.108 1.00 92.12 80 LEU A C 1
ATOM 590 O O . LEU A 1 80 ? -4.757 -0.970 13.464 1.00 92.12 80 LEU A O 1
ATOM 594 N N . ASP A 1 81 ? -2.658 -1.707 13.744 1.00 89.75 81 ASP A N 1
ATOM 595 C CA . ASP A 1 81 ? -2.970 -2.683 14.799 1.00 89.75 81 ASP A CA 1
ATOM 596 C C . ASP A 1 81 ? -3.579 -2.039 16.053 1.00 89.75 81 ASP A C 1
ATOM 598 O O . ASP A 1 81 ? -4.544 -2.556 16.608 1.00 89.75 81 ASP A O 1
ATOM 602 N N . ASN A 1 82 ? -3.080 -0.864 16.448 1.00 88.75 82 ASN A N 1
ATOM 603 C CA . ASN A 1 82 ? -3.523 -0.141 17.655 1.00 88.75 82 ASN A CA 1
ATOM 604 C C . ASN A 1 82 ? -4.684 0.835 17.401 1.00 88.75 82 ASN A C 1
ATOM 606 O O . ASN A 1 82 ? -4.921 1.742 18.197 1.00 88.75 82 ASN A O 1
ATOM 610 N N . MET A 1 83 ? -5.378 0.718 16.270 1.00 88.25 83 MET A N 1
ATOM 611 C CA . MET A 1 83 ? -6.493 1.605 15.937 1.00 88.25 83 MET A CA 1
ATOM 612 C C . MET A 1 83 ? -7.821 0.944 16.320 1.00 88.25 83 MET A C 1
ATOM 614 O O . MET A 1 83 ? -8.264 0.013 15.650 1.00 88.25 83 MET A O 1
ATOM 618 N N . GLU A 1 84 ? -8.458 1.393 17.402 1.00 85.25 84 GLU A N 1
ATOM 619 C CA . GLU A 1 84 ? -9.699 0.774 17.897 1.00 85.25 84 GLU A CA 1
ATOM 620 C C . GLU A 1 84 ? -10.853 0.909 16.889 1.00 85.25 84 GLU A C 1
ATOM 622 O O . GLU A 1 84 ? -11.476 -0.096 16.547 1.00 85.25 84 GLU A O 1
ATOM 627 N N . ASP A 1 85 ? -11.067 2.110 16.340 1.00 90.62 85 ASP A N 1
ATOM 628 C CA . ASP A 1 85 ? -12.107 2.394 15.341 1.00 90.62 85 ASP A CA 1
ATOM 629 C C . ASP A 1 85 ? -11.525 2.623 13.938 1.00 90.62 85 ASP A C 1
ATOM 631 O O . ASP A 1 85 ? -11.583 3.710 13.369 1.00 90.62 85 ASP A O 1
ATOM 635 N N . LEU A 1 86 ? -10.938 1.576 13.355 1.00 90.62 86 LEU A N 1
ATOM 636 C CA . LEU A 1 86 ? -10.381 1.665 12.002 1.00 90.62 86 LEU A CA 1
ATOM 637 C C . LEU A 1 86 ? -11.448 2.032 10.953 1.00 90.62 86 LEU A C 1
ATOM 639 O O . LEU A 1 86 ? -11.161 2.736 9.990 1.00 90.62 86 LEU A O 1
ATOM 643 N N . GLN A 1 87 ? -12.685 1.561 11.118 1.00 90.94 87 GLN A N 1
ATOM 644 C CA . GLN A 1 87 ? -13.736 1.797 10.132 1.00 90.94 87 GLN A CA 1
ATOM 645 C C . GLN A 1 87 ? -14.222 3.251 10.145 1.00 90.94 87 GLN A C 1
ATOM 647 O O . GLN A 1 87 ? -14.428 3.821 9.069 1.00 90.94 87 GLN A O 1
ATOM 652 N N . GLY A 1 88 ? -14.352 3.857 11.329 1.00 91.31 88 GLY A N 1
ATOM 653 C CA . GLY A 1 88 ? -14.609 5.287 11.474 1.00 91.31 88 GLY A CA 1
ATOM 654 C C . GLY A 1 88 ? -13.498 6.132 10.855 1.00 91.31 88 GLY A C 1
ATOM 655 O O . GLY A 1 88 ? -13.782 7.016 10.052 1.00 91.31 88 GLY A O 1
ATOM 656 N N . GLU A 1 89 ? -12.234 5.797 11.111 1.00 91.31 89 GLU A N 1
ATOM 657 C CA . GLU A 1 89 ? -11.090 6.535 10.554 1.00 91.31 89 GLU A CA 1
ATOM 658 C C . GLU A 1 89 ? -11.007 6.439 9.023 1.00 91.31 89 GLU A C 1
ATOM 660 O O . GLU A 1 89 ? -10.734 7.428 8.339 1.00 91.31 89 GLU A O 1
ATOM 665 N N . ILE A 1 90 ? -11.318 5.273 8.447 1.00 91.94 90 ILE A N 1
ATOM 666 C CA . ILE A 1 90 ? -11.439 5.124 6.989 1.00 91.94 90 ILE A CA 1
ATOM 667 C C . ILE A 1 90 ? -12.548 6.031 6.445 1.00 91.94 90 ILE A C 1
ATOM 669 O O . ILE A 1 90 ? -12.338 6.689 5.424 1.00 91.94 90 ILE A O 1
ATOM 673 N N . ALA A 1 91 ? -13.700 6.100 7.118 1.00 91.88 91 ALA A N 1
ATOM 674 C CA . ALA A 1 91 ? -14.796 6.989 6.731 1.00 91.88 91 ALA A CA 1
ATOM 675 C C . ALA A 1 91 ? -14.436 8.479 6.887 1.00 91.88 91 ALA A C 1
ATOM 677 O O . ALA A 1 91 ? -14.924 9.303 6.115 1.00 91.88 91 ALA A O 1
ATOM 678 N N . ASN A 1 92 ? -13.549 8.807 7.831 1.00 92.69 92 ASN A N 1
ATOM 679 C CA . ASN A 1 92 ? -13.017 10.152 8.051 1.00 92.69 92 ASN A CA 1
ATOM 680 C C . ASN A 1 92 ? -11.944 10.563 7.027 1.00 92.69 92 ASN A C 1
ATOM 682 O O . ASN A 1 92 ? -11.583 11.735 6.981 1.00 92.69 92 ASN A O 1
ATOM 686 N N . GLY A 1 93 ? -11.465 9.640 6.183 1.00 92.62 93 GLY A N 1
ATOM 687 C CA . GLY A 1 93 ? -10.526 9.948 5.100 1.00 92.62 93 GLY A CA 1
ATOM 688 C C . GLY A 1 93 ? -9.108 9.404 5.277 1.00 92.62 93 GLY A C 1
ATOM 689 O O . GLY A 1 93 ? -8.250 9.732 4.460 1.00 92.62 93 GLY A O 1
ATOM 690 N N . LEU A 1 94 ? -8.852 8.514 6.244 1.00 91.38 94 LEU A N 1
ATOM 691 C CA . LEU A 1 94 ? -7.525 7.916 6.479 1.00 91.38 94 LEU A CA 1
ATOM 692 C C . LEU A 1 94 ? -6.868 7.367 5.197 1.00 91.38 94 LEU A C 1
ATOM 694 O O . LEU A 1 94 ? -5.672 7.538 4.971 1.00 91.38 94 LEU A O 1
ATOM 698 N N . GLY A 1 95 ? -7.646 6.711 4.330 1.00 92.06 95 GLY A N 1
ATOM 699 C CA . GLY A 1 95 ? -7.128 6.174 3.069 1.00 92.06 95 GLY A CA 1
ATOM 700 C C . GLY A 1 95 ? -6.643 7.256 2.099 1.00 92.06 95 GLY A C 1
ATOM 701 O O . GLY A 1 95 ? -5.665 7.037 1.387 1.00 92.06 95 GLY A O 1
ATOM 702 N N . GLN A 1 96 ? -7.290 8.423 2.089 1.00 93.38 96 GLN A N 1
ATOM 703 C CA . GLN A 1 96 ? -6.863 9.556 1.273 1.00 93.38 96 GLN A CA 1
ATOM 704 C C . GLN A 1 96 ? -5.581 10.169 1.838 1.00 93.38 96 GLN A C 1
ATOM 706 O O . GLN A 1 96 ? -4.629 10.348 1.086 1.00 93.38 96 GLN A O 1
ATOM 711 N N . GLU A 1 97 ? -5.515 10.383 3.153 1.00 93.31 97 GLU A N 1
ATOM 712 C CA . GLU A 1 97 ? -4.326 10.931 3.817 1.00 93.31 97 GLU A CA 1
ATOM 713 C C . GLU A 1 97 ? -3.084 10.059 3.587 1.00 93.31 97 GLU A C 1
ATOM 715 O O . GLU A 1 97 ? -2.026 10.561 3.206 1.00 93.31 97 GLU A O 1
ATOM 720 N N . ILE A 1 98 ? -3.211 8.734 3.746 1.00 92.38 98 ILE A N 1
ATOM 721 C CA . ILE A 1 98 ? -2.109 7.797 3.474 1.00 92.38 98 ILE A CA 1
ATOM 722 C C . ILE A 1 98 ? -1.705 7.852 1.996 1.00 92.38 98 ILE A C 1
ATOM 724 O O . ILE A 1 98 ? -0.513 7.817 1.680 1.00 92.38 98 ILE A O 1
ATOM 728 N N . GLY A 1 99 ? -2.683 7.922 1.090 1.00 93.62 99 GLY A N 1
ATOM 729 C CA . GLY A 1 99 ? -2.446 8.000 -0.349 1.00 93.62 99 GLY A CA 1
ATOM 730 C C . GLY A 1 99 ? -1.717 9.279 -0.765 1.00 93.62 99 GLY A C 1
ATOM 731 O O . GLY A 1 99 ? -0.780 9.203 -1.559 1.00 93.62 99 GLY A O 1
ATOM 732 N N . GLU A 1 100 ? -2.107 10.427 -0.214 1.00 94.31 100 GLU A N 1
ATOM 733 C CA . GLU A 1 100 ? -1.490 11.733 -0.472 1.00 94.31 100 GLU A CA 1
ATOM 734 C C . GLU A 1 100 ? -0.066 11.792 0.089 1.00 94.31 100 GLU A C 1
ATOM 736 O O . GLU A 1 100 ? 0.875 12.039 -0.664 1.00 94.31 100 GLU A O 1
ATOM 741 N N . GLU A 1 101 ? 0.125 11.438 1.362 1.00 92.88 101 GLU A N 1
ATOM 742 C CA . GLU A 1 101 ? 1.439 11.413 2.020 1.00 92.88 101 GLU A CA 1
ATOM 743 C C . GLU A 1 101 ? 2.422 10.477 1.287 1.00 92.88 101 GLU A C 1
ATOM 745 O O . GLU A 1 101 ? 3.579 10.833 1.035 1.00 92.88 101 GLU A O 1
ATOM 750 N N . CYS A 1 102 ? 1.974 9.274 0.899 1.00 93.62 102 CYS A N 1
ATOM 751 C CA . CYS A 1 102 ? 2.807 8.346 0.129 1.00 93.62 102 CYS A CA 1
ATOM 752 C C . CYS A 1 102 ? 3.046 8.838 -1.307 1.00 93.62 102 CYS A C 1
ATOM 754 O O . CYS A 1 102 ? 4.138 8.641 -1.852 1.00 93.62 102 CYS A O 1
ATOM 756 N N . GLY A 1 103 ? 2.039 9.482 -1.898 1.00 93.12 103 GLY A N 1
ATOM 757 C CA . GLY A 1 103 ? 2.072 10.094 -3.222 1.00 93.12 103 GLY A CA 1
ATOM 758 C C . GLY A 1 103 ? 3.144 11.171 -3.349 1.00 93.12 103 GLY A C 1
ATOM 759 O O . GLY A 1 103 ? 3.931 11.167 -4.300 1.00 93.12 103 GLY A O 1
ATOM 760 N N . GLU A 1 104 ? 3.192 12.068 -2.368 1.00 94.56 104 GLU A N 1
ATOM 761 C CA . GLU A 1 104 ? 4.126 13.192 -2.323 1.00 94.56 104 GLU A CA 1
ATOM 762 C C . GLU A 1 104 ? 5.559 12.751 -2.001 1.00 94.56 104 GLU A C 1
ATOM 764 O O . GLU A 1 104 ? 6.509 13.268 -2.595 1.00 94.56 104 GLU A O 1
ATOM 769 N N . LYS A 1 105 ? 5.741 11.777 -1.098 1.00 93.94 105 LYS A N 1
ATOM 770 C CA . LYS A 1 105 ? 7.078 11.360 -0.633 1.00 93.94 105 LYS A CA 1
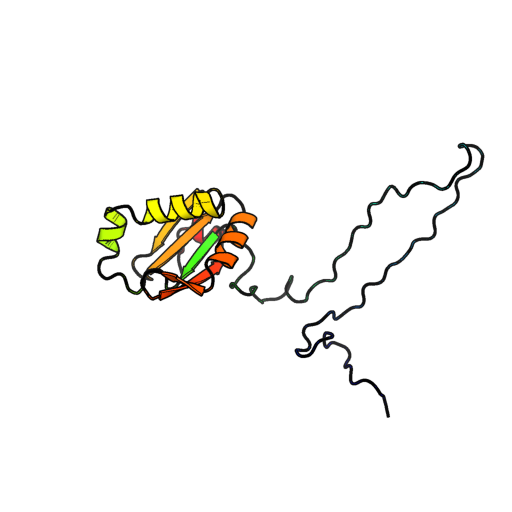ATOM 771 C C . LYS A 1 105 ? 7.766 10.346 -1.537 1.00 93.94 105 LYS A C 1
ATOM 773 O O . LYS A 1 105 ? 8.970 10.447 -1.780 1.00 93.94 105 LYS A O 1
ATOM 778 N N . TYR A 1 106 ? 7.028 9.353 -2.026 1.00 95.00 106 TYR A N 1
ATOM 779 C CA . TYR A 1 106 ? 7.622 8.180 -2.678 1.00 95.00 106 TYR A CA 1
ATOM 780 C C . TYR A 1 106 ? 7.367 8.149 -4.185 1.00 95.00 106 TYR A C 1
ATOM 782 O O . TYR A 1 106 ? 8.210 7.669 -4.956 1.00 95.00 106 TYR A O 1
ATOM 790 N N . GLY A 1 107 ? 6.237 8.703 -4.612 1.00 94.12 107 GLY A N 1
ATOM 791 C CA . GLY A 1 107 ? 5.830 8.828 -6.005 1.00 94.12 107 GLY A CA 1
ATOM 792 C C . GLY A 1 107 ? 4.352 8.522 -6.189 1.00 94.12 107 GLY A C 1
ATOM 793 O O . GLY A 1 107 ? 3.663 8.118 -5.259 1.00 94.12 107 GLY A O 1
ATOM 794 N N . ARG A 1 108 ? 3.864 8.703 -7.417 1.00 95.62 108 ARG A N 1
ATOM 795 C CA . ARG A 1 108 ? 2.433 8.671 -7.724 1.00 95.62 108 ARG A CA 1
ATOM 796 C C . ARG A 1 108 ? 1.786 7.338 -7.325 1.00 95.62 108 ARG A C 1
ATOM 798 O O . ARG A 1 108 ? 2.173 6.275 -7.812 1.00 95.62 108 ARG A O 1
ATOM 805 N N . VAL A 1 109 ? 0.766 7.426 -6.474 1.00 96.56 109 VAL A N 1
ATOM 806 C CA . VAL A 1 109 ? -0.095 6.302 -6.089 1.00 96.56 109 VAL A CA 1
ATOM 807 C C . VAL A 1 109 ? -1.196 6.148 -7.137 1.00 96.56 109 VAL A C 1
ATOM 809 O O . VAL A 1 109 ? -1.877 7.112 -7.485 1.00 96.56 109 VAL A O 1
ATOM 812 N N . GLU A 1 110 ? -1.350 4.939 -7.671 1.00 95.38 110 GLU A N 1
ATOM 813 C CA . GLU A 1 110 ? -2.413 4.589 -8.619 1.00 95.38 110 GLU A CA 1
ATOM 814 C C . GLU A 1 110 ? -3.659 4.096 -7.882 1.00 95.38 110 GLU A C 1
ATOM 816 O O . GLU A 1 110 ? -4.782 4.448 -8.244 1.00 95.38 110 GLU A O 1
ATOM 821 N N . ARG A 1 111 ? -3.464 3.283 -6.838 1.00 94.88 111 ARG A N 1
ATOM 822 C CA . ARG A 1 111 ? -4.559 2.681 -6.078 1.00 94.88 111 ARG A CA 1
ATOM 823 C C . ARG A 1 111 ? -4.136 2.378 -4.646 1.00 94.88 111 ARG A C 1
ATOM 825 O O . ARG A 1 111 ? -3.003 1.971 -4.401 1.00 94.88 111 ARG A O 1
ATOM 832 N N . LEU A 1 112 ? -5.078 2.524 -3.721 1.00 95.12 112 LEU A N 1
ATOM 833 C CA . LEU A 1 112 ? -4.921 2.187 -2.311 1.00 95.12 112 LEU A CA 1
ATOM 834 C C . LEU A 1 112 ? -6.094 1.313 -1.860 1.00 95.12 112 LEU A C 1
ATOM 836 O O . LEU A 1 112 ? -7.235 1.533 -2.271 1.00 95.12 112 LEU A O 1
ATOM 840 N N . TYR A 1 113 ? -5.803 0.313 -1.035 1.00 95.38 113 TYR A N 1
ATOM 841 C CA . TYR A 1 113 ? -6.796 -0.557 -0.415 1.00 95.38 113 TYR A CA 1
ATOM 842 C C . TYR A 1 113 ? -6.422 -0.814 1.044 1.00 95.38 113 TYR A C 1
ATOM 844 O O . TYR A 1 113 ? -5.268 -1.114 1.343 1.00 95.38 113 TYR A O 1
ATOM 852 N N . ILE A 1 114 ? -7.395 -0.697 1.946 1.00 94.88 114 ILE A N 1
ATOM 853 C CA . ILE A 1 114 ? -7.217 -0.992 3.369 1.00 94.88 114 ILE A CA 1
ATOM 854 C C . ILE A 1 114 ? -8.024 -2.245 3.681 1.00 94.88 114 ILE A C 1
ATOM 856 O O . ILE A 1 114 ? -9.249 -2.248 3.559 1.00 94.88 114 ILE A O 1
ATOM 860 N N . ASP A 1 115 ? -7.325 -3.300 4.084 1.00 93.56 115 ASP A N 1
ATOM 861 C CA . ASP A 1 115 ? -7.937 -4.502 4.625 1.00 93.56 115 ASP A CA 1
ATOM 862 C C . ASP A 1 115 ? -8.233 -4.280 6.112 1.00 93.56 115 ASP A C 1
ATOM 864 O O . ASP A 1 115 ? -7.324 -4.197 6.942 1.00 93.56 115 ASP A O 1
ATOM 868 N N . VAL A 1 116 ? -9.519 -4.169 6.437 1.00 91.25 116 VAL A N 1
ATOM 869 C CA . VAL A 1 116 ? -9.999 -3.955 7.807 1.00 91.25 116 VAL A CA 1
ATOM 870 C C . VAL A 1 116 ? -9.852 -5.220 8.656 1.00 91.25 116 VAL A C 1
ATOM 872 O O . VAL A 1 116 ? -9.620 -5.110 9.859 1.00 91.25 116 VAL A O 1
ATOM 875 N N . GLU A 1 117 ? -9.947 -6.410 8.056 1.00 89.50 117 GLU A N 1
ATOM 876 C CA . GLU A 1 117 ? -9.891 -7.683 8.784 1.00 89.50 117 GLU A CA 1
ATOM 877 C C . GLU A 1 117 ? -8.470 -7.958 9.280 1.00 89.50 117 GLU A C 1
ATOM 879 O O . GLU A 1 117 ? -8.267 -8.254 10.459 1.00 89.50 117 GLU A O 1
ATOM 884 N N . ASN A 1 118 ? -7.481 -7.809 8.394 1.00 90.94 118 ASN A N 1
ATOM 885 C CA . ASN A 1 118 ? -6.071 -8.048 8.722 1.00 90.94 118 ASN A CA 1
ATOM 886 C C . ASN A 1 118 ? -5.307 -6.779 9.122 1.00 90.94 118 ASN A C 1
ATOM 888 O O . ASN A 1 118 ? -4.121 -6.868 9.437 1.00 90.94 118 ASN A O 1
ATOM 892 N N . ARG A 1 119 ? -5.962 -5.609 9.110 1.00 91.88 119 ARG A N 1
ATOM 893 C CA . ARG A 1 119 ? -5.373 -4.297 9.447 1.00 91.88 119 ARG A CA 1
ATOM 894 C C . ARG A 1 119 ? -4.148 -3.953 8.593 1.00 91.88 119 ARG A C 1
ATOM 896 O O . ARG A 1 119 ? -3.162 -3.386 9.067 1.00 91.88 119 ARG A O 1
ATOM 903 N N . GLN A 1 120 ? -4.220 -4.301 7.312 1.00 94.56 120 GLN A N 1
ATOM 904 C CA . GLN A 1 120 ? -3.141 -4.119 6.343 1.00 94.56 120 GLN A CA 1
ATOM 905 C C . GLN A 1 120 ? -3.491 -3.039 5.328 1.00 94.56 120 GLN A C 1
ATOM 907 O O . GLN A 1 120 ? -4.629 -2.939 4.871 1.00 94.56 120 GLN A O 1
ATOM 912 N N . VAL A 1 121 ? -2.492 -2.252 4.932 1.00 95.62 121 VAL A N 1
ATOM 913 C CA . VAL A 1 121 ? -2.651 -1.249 3.872 1.00 95.62 121 VAL A CA 1
ATOM 914 C C . VAL A 1 121 ? -1.881 -1.694 2.645 1.00 95.62 121 VAL A C 1
ATOM 916 O O . VAL A 1 121 ? -0.676 -1.918 2.712 1.00 95.62 121 VAL A O 1
ATOM 919 N N . PHE A 1 122 ? -2.569 -1.790 1.518 1.00 96.81 122 PHE A N 1
ATOM 920 C CA . PHE A 1 122 ? -1.990 -2.115 0.227 1.00 96.81 122 PHE A CA 1
ATOM 921 C C . PHE A 1 122 ? -1.946 -0.862 -0.637 1.00 96.81 122 PHE A C 1
ATOM 923 O O . PHE A 1 122 ? -2.954 -0.173 -0.808 1.00 96.81 122 PHE A O 1
ATOM 930 N N . ILE A 1 123 ? -0.776 -0.577 -1.197 1.00 96.81 123 ILE A N 1
ATOM 931 C CA . ILE A 1 123 ? -0.544 0.615 -2.011 1.00 96.81 123 ILE A CA 1
ATOM 932 C C . ILE A 1 123 ? 0.084 0.178 -3.325 1.00 96.81 123 ILE A C 1
ATOM 934 O O . ILE A 1 123 ? 1.126 -0.478 -3.328 1.00 96.81 123 ILE A O 1
ATOM 938 N N . ARG A 1 124 ? -0.544 0.558 -4.437 1.00 97.00 124 ARG A N 1
ATOM 939 C CA . ARG A 1 124 ? -0.009 0.396 -5.788 1.00 97.00 124 ARG A CA 1
ATOM 940 C C . ARG A 1 124 ? 0.535 1.729 -6.280 1.00 97.00 124 ARG A C 1
ATOM 942 O O . ARG A 1 124 ? -0.210 2.702 -6.400 1.00 97.00 124 ARG A O 1
ATOM 949 N N . PHE A 1 125 ? 1.823 1.751 -6.590 1.00 96.81 125 PHE A N 1
ATOM 950 C CA . PHE A 1 125 ? 2.489 2.873 -7.245 1.00 96.81 125 PHE A CA 1
ATOM 951 C C . PHE A 1 125 ? 2.447 2.721 -8.767 1.00 96.81 125 PHE A C 1
ATOM 953 O O . PHE A 1 125 ? 2.206 1.629 -9.277 1.00 96.81 125 PHE A O 1
ATOM 960 N N . THR A 1 126 ? 2.726 3.806 -9.491 1.00 94.88 126 THR A N 1
ATOM 961 C CA . THR A 1 126 ? 2.896 3.759 -10.955 1.00 94.88 126 THR A CA 1
ATOM 962 C C . THR A 1 126 ? 4.189 3.082 -11.396 1.00 94.88 126 THR A C 1
ATOM 964 O O . THR A 1 126 ? 4.282 2.648 -12.535 1.00 94.88 126 THR A O 1
ATOM 967 N N . ASP A 1 127 ? 5.194 3.034 -10.516 1.00 93.06 127 ASP A N 1
ATOM 968 C CA . ASP A 1 127 ? 6.536 2.564 -10.840 1.00 93.06 127 ASP A CA 1
ATOM 969 C C . ASP A 1 127 ? 7.133 1.753 -9.683 1.00 93.06 127 ASP A C 1
ATOM 971 O O . ASP A 1 127 ? 7.061 2.145 -8.513 1.00 93.06 127 ASP A O 1
ATOM 975 N N . GLN A 1 128 ? 7.841 0.666 -10.008 1.00 93.56 128 GLN A N 1
ATOM 976 C CA . GLN A 1 128 ? 8.505 -0.186 -9.009 1.00 93.56 128 GLN A CA 1
ATOM 977 C C . GLN A 1 128 ? 9.542 0.577 -8.169 1.00 93.56 128 GLN A C 1
ATOM 979 O O . GLN A 1 128 ? 9.770 0.261 -7.004 1.00 93.56 128 GLN A O 1
ATOM 984 N N . VAL A 1 129 ? 10.187 1.601 -8.738 1.00 93.94 129 VAL A N 1
ATOM 985 C CA . VAL A 1 129 ? 11.187 2.409 -8.020 1.00 93.94 129 VAL A CA 1
ATOM 986 C C . VAL A 1 129 ? 10.545 3.193 -6.872 1.00 93.94 129 VAL A C 1
ATOM 988 O O . VAL A 1 129 ? 11.161 3.324 -5.814 1.00 93.94 129 VAL A O 1
ATOM 991 N N . SER A 1 130 ? 9.313 3.676 -7.046 1.00 95.81 130 SER A N 1
ATOM 992 C CA . SER A 1 130 ? 8.559 4.353 -5.985 1.00 95.81 130 SER A CA 1
ATOM 993 C C . SER A 1 130 ? 8.189 3.390 -4.864 1.00 95.81 130 SER A C 1
ATOM 995 O O . SER A 1 130 ? 8.440 3.696 -3.699 1.00 95.81 130 SER A O 1
ATOM 997 N N . ALA A 1 131 ? 7.729 2.186 -5.213 1.00 95.12 131 ALA A N 1
ATOM 998 C CA . ALA A 1 131 ? 7.497 1.117 -4.246 1.00 95.12 131 ALA A CA 1
ATOM 999 C C . ALA A 1 131 ? 8.774 0.777 -3.456 1.00 95.12 131 ALA A C 1
ATOM 1001 O O . ALA A 1 131 ? 8.749 0.708 -2.230 1.00 95.12 131 ALA A O 1
ATOM 1002 N N . LEU A 1 132 ? 9.925 0.655 -4.127 1.00 93.75 132 LEU A N 1
ATOM 1003 C CA . LEU A 1 132 ? 11.205 0.397 -3.461 1.00 93.75 132 LEU A CA 1
ATOM 1004 C C . LEU A 1 132 ? 11.591 1.510 -2.476 1.00 93.75 132 LEU A C 1
ATOM 1006 O O . LEU A 1 132 ? 12.095 1.210 -1.394 1.00 93.75 132 LEU A O 1
ATOM 1010 N N . ARG A 1 133 ? 11.375 2.784 -2.822 1.00 94.38 133 ARG A N 1
ATOM 1011 C CA . ARG A 1 133 ? 11.636 3.911 -1.908 1.00 94.38 133 ARG A CA 1
ATOM 1012 C C . ARG A 1 133 ? 10.746 3.838 -0.673 1.00 94.38 133 ARG A C 1
ATOM 1014 O O . ARG A 1 133 ? 11.268 3.893 0.436 1.00 94.38 133 ARG A O 1
ATOM 1021 N N . ALA A 1 134 ? 9.444 3.637 -0.875 1.00 94.94 134 ALA A N 1
ATOM 1022 C CA . ALA A 1 134 ? 8.470 3.526 0.205 1.00 94.94 134 ALA A CA 1
ATOM 1023 C C . ALA A 1 134 ? 8.833 2.395 1.174 1.00 94.94 134 ALA A C 1
ATOM 1025 O O . ALA A 1 134 ? 8.903 2.607 2.380 1.00 94.94 134 ALA A O 1
ATOM 1026 N N . VAL A 1 135 ? 9.152 1.209 0.656 1.00 94.75 135 VAL A N 1
ATOM 1027 C CA . VAL A 1 135 ? 9.515 0.058 1.489 1.00 94.75 135 VAL A CA 1
ATOM 1028 C C . VAL A 1 135 ? 10.786 0.313 2.305 1.00 94.75 135 VAL A C 1
ATOM 1030 O O . VAL A 1 135 ? 10.838 -0.056 3.471 1.00 94.75 135 VAL A O 1
ATOM 1033 N N . ASN A 1 136 ? 11.804 0.965 1.736 1.00 93.00 136 ASN A N 1
ATOM 1034 C CA . ASN A 1 136 ? 13.034 1.253 2.482 1.00 93.00 136 ASN A CA 1
ATOM 1035 C C . ASN A 1 136 ? 12.844 2.305 3.583 1.00 93.00 136 ASN A C 1
ATOM 1037 O O . ASN A 1 136 ? 13.531 2.230 4.597 1.00 93.00 136 ASN A O 1
ATOM 1041 N N . GLU A 1 137 ? 11.965 3.287 3.382 1.00 92.75 137 GLU A N 1
ATOM 1042 C CA . GLU A 1 137 ? 11.772 4.385 4.338 1.00 92.75 137 GLU A CA 1
ATOM 1043 C C . GLU A 1 137 ? 10.725 4.070 5.414 1.00 92.75 137 GLU A C 1
ATOM 1045 O O . GLU A 1 137 ? 10.829 4.540 6.546 1.00 92.75 137 GLU A O 1
ATOM 1050 N N . LEU A 1 138 ? 9.717 3.263 5.077 1.00 93.44 138 LEU A N 1
ATOM 1051 C CA . LEU A 1 138 ? 8.669 2.855 6.013 1.00 93.44 138 LEU A CA 1
ATOM 1052 C C . LEU A 1 138 ? 9.105 1.694 6.918 1.00 93.44 138 LEU A C 1
ATOM 1054 O O . LEU A 1 138 ? 8.474 1.465 7.947 1.00 93.44 138 LEU A O 1
ATOM 1058 N N . ASP A 1 139 ? 10.176 0.978 6.566 1.00 93.44 139 ASP A N 1
ATOM 1059 C CA . ASP A 1 139 ? 10.705 -0.138 7.351 1.00 93.44 139 ASP A CA 1
ATOM 1060 C C . ASP A 1 139 ? 11.200 0.330 8.719 1.00 93.44 139 ASP A C 1
ATOM 1062 O O . ASP A 1 139 ? 12.164 1.087 8.831 1.00 93.44 139 ASP A O 1
ATOM 1066 N N . GLY A 1 140 ? 10.518 -0.117 9.774 1.00 90.19 140 GLY A N 1
ATOM 1067 C CA . GLY A 1 140 ? 10.844 0.265 11.145 1.00 90.19 140 GLY A CA 1
ATOM 1068 C C . GLY A 1 140 ? 10.268 1.615 11.583 1.00 90.19 140 GLY A C 1
ATOM 1069 O O . GLY A 1 140 ? 10.501 2.025 12.723 1.00 90.19 140 GLY A O 1
ATOM 1070 N N . ARG A 1 141 ? 9.502 2.313 10.730 1.00 92.19 141 ARG A N 1
ATOM 1071 C CA . ARG A 1 141 ? 8.836 3.566 11.114 1.00 92.19 141 ARG A CA 1
ATOM 1072 C C . ARG A 1 141 ? 7.781 3.285 12.182 1.00 92.19 141 ARG A C 1
ATOM 1074 O O . ARG A 1 141 ? 7.075 2.284 12.117 1.00 92.19 141 ARG A O 1
ATOM 1081 N N . ILE A 1 142 ? 7.658 4.184 13.157 1.00 90.44 142 ILE A N 1
ATOM 1082 C CA . ILE A 1 142 ? 6.637 4.072 14.202 1.00 90.44 142 ILE A CA 1
ATOM 1083 C C . ILE A 1 142 ? 5.377 4.827 13.773 1.00 90.44 142 ILE A C 1
ATOM 1085 O O . ILE A 1 142 ? 5.447 6.014 13.450 1.00 90.44 142 ILE A O 1
ATOM 1089 N N . PHE A 1 143 ? 4.232 4.149 13.802 1.00 87.44 143 PHE A N 1
ATOM 1090 C CA . PHE A 1 143 ? 2.911 4.719 13.557 1.00 87.44 143 PHE A CA 1
ATOM 1091 C C . PHE A 1 143 ? 1.951 4.278 14.662 1.00 87.44 143 PHE A C 1
ATOM 1093 O O . PHE A 1 143 ? 1.753 3.086 14.873 1.00 87.44 143 PHE A O 1
ATOM 1100 N N . ASN A 1 144 ? 1.380 5.236 15.396 1.00 87.44 144 ASN A N 1
ATOM 1101 C CA . ASN A 1 144 ? 0.477 4.977 16.525 1.00 87.44 144 ASN A CA 1
ATOM 1102 C C . ASN A 1 144 ? 1.006 3.914 17.526 1.00 87.44 144 ASN A C 1
ATOM 1104 O O . ASN A 1 144 ? 0.301 2.995 17.944 1.00 87.44 144 ASN A O 1
ATOM 1108 N N . GLY A 1 145 ? 2.301 3.994 17.850 1.00 88.06 145 GLY A N 1
ATOM 1109 C CA . GLY A 1 145 ? 2.980 3.039 18.734 1.00 88.06 145 GLY A CA 1
ATOM 1110 C C . GLY A 1 145 ? 3.331 1.686 18.102 1.00 88.06 145 GLY A C 1
ATOM 1111 O O . GLY A 1 145 ? 3.984 0.883 18.761 1.00 88.06 145 GLY A O 1
ATOM 1112 N N . ASN A 1 146 ? 2.968 1.440 16.840 1.00 90.69 146 ASN A N 1
ATOM 1113 C CA . ASN A 1 146 ? 3.324 0.226 16.110 1.00 90.69 146 ASN A CA 1
ATOM 1114 C C . ASN A 1 146 ? 4.545 0.427 15.229 1.00 90.69 146 ASN A C 1
ATOM 1116 O O . ASN A 1 146 ? 4.734 1.493 14.647 1.00 90.69 146 ASN A O 1
ATOM 1120 N N . THR A 1 147 ? 5.340 -0.624 15.070 1.00 92.50 147 THR A N 1
ATOM 1121 C CA . THR A 1 147 ? 6.413 -0.660 14.078 1.00 92.50 147 THR A CA 1
ATOM 1122 C C . THR A 1 147 ? 5.852 -1.126 12.740 1.00 92.50 147 THR A C 1
ATOM 1124 O O . THR A 1 147 ? 5.368 -2.249 12.625 1.00 92.50 147 THR A O 1
ATOM 1127 N N . VAL A 1 148 ? 5.936 -0.273 11.722 1.00 94.00 148 VAL A N 1
ATOM 1128 C CA . VAL A 1 148 ? 5.494 -0.589 10.363 1.00 94.00 148 VAL A CA 1
ATOM 1129 C C . VAL A 1 148 ? 6.467 -1.575 9.722 1.00 94.00 148 VAL A C 1
ATOM 1131 O O . VAL A 1 148 ? 7.684 -1.363 9.723 1.00 94.00 148 VAL A O 1
ATOM 1134 N N . ILE A 1 149 ? 5.918 -2.648 9.153 1.00 94.50 149 ILE A N 1
ATOM 1135 C CA . ILE A 1 149 ? 6.672 -3.673 8.426 1.00 94.50 149 ILE A CA 1
ATOM 1136 C C . ILE A 1 149 ? 6.189 -3.678 6.969 1.00 94.50 149 ILE A C 1
ATOM 1138 O O . ILE A 1 149 ? 5.177 -4.315 6.655 1.00 94.50 149 ILE A O 1
ATOM 1142 N N . PRO A 1 150 ? 6.867 -2.948 6.066 1.00 95.12 150 PRO A N 1
ATOM 1143 C CA . PRO A 1 150 ? 6.521 -2.931 4.657 1.00 95.12 150 PRO A CA 1
ATOM 1144 C C . PRO A 1 150 ? 7.071 -4.168 3.939 1.00 95.12 150 PRO A C 1
ATOM 1146 O O . PRO A 1 150 ? 8.204 -4.598 4.172 1.00 95.12 150 PRO A O 1
ATOM 1149 N N . LYS A 1 151 ? 6.281 -4.724 3.022 1.00 95.19 151 LYS A N 1
ATOM 1150 C CA . LYS A 1 151 ? 6.692 -5.827 2.146 1.00 95.19 151 LYS A CA 1
ATOM 1151 C C . LYS A 1 151 ? 6.232 -5.611 0.713 1.00 95.19 151 LYS A C 1
ATOM 1153 O O . LYS A 1 151 ? 5.245 -4.914 0.489 1.00 95.19 151 LYS A O 1
ATOM 1158 N N . PHE A 1 152 ? 6.912 -6.220 -0.256 1.00 96.12 152 PHE A N 1
ATOM 1159 C CA . PHE A 1 152 ? 6.384 -6.256 -1.620 1.00 96.12 152 PHE A CA 1
ATOM 1160 C C . PHE A 1 152 ? 5.192 -7.210 -1.705 1.00 96.12 152 PHE A C 1
ATOM 1162 O O . PHE A 1 152 ? 5.159 -8.253 -1.048 1.00 96.12 152 PHE A O 1
ATOM 1169 N N . TYR A 1 153 ? 4.215 -6.846 -2.531 1.00 95.31 153 TYR A N 1
ATOM 1170 C CA . TYR A 1 153 ? 3.041 -7.662 -2.812 1.00 95.31 153 TYR A CA 1
ATOM 1171 C C . TYR A 1 153 ? 2.919 -7.927 -4.311 1.00 95.31 153 TYR A C 1
ATOM 1173 O O . TYR A 1 153 ? 3.324 -7.113 -5.138 1.00 95.31 153 TYR A O 1
ATOM 1181 N N . ASP A 1 154 ? 2.369 -9.078 -4.675 1.00 94.75 154 ASP A N 1
ATOM 1182 C CA . ASP A 1 154 ? 2.208 -9.455 -6.076 1.00 94.75 154 ASP A CA 1
ATOM 1183 C C . ASP A 1 154 ? 1.152 -8.569 -6.763 1.00 94.75 154 ASP A C 1
ATOM 1185 O O . ASP A 1 154 ? 0.002 -8.501 -6.320 1.00 94.75 154 ASP A O 1
ATOM 1189 N N . THR A 1 155 ? 1.535 -7.892 -7.852 1.00 93.81 155 THR A N 1
ATOM 1190 C CA . THR A 1 155 ? 0.628 -6.995 -8.584 1.00 93.81 155 THR A CA 1
ATOM 1191 C C . THR A 1 155 ? -0.589 -7.737 -9.131 1.00 93.81 155 THR A C 1
ATOM 1193 O O . THR A 1 155 ? -1.701 -7.226 -9.054 1.00 93.81 155 THR A O 1
ATOM 1196 N N . ALA A 1 156 ? -0.422 -8.957 -9.651 1.00 94.06 156 ALA A N 1
ATOM 1197 C CA . ALA A 1 156 ? -1.530 -9.701 -10.242 1.00 94.06 156 ALA A CA 1
ATOM 1198 C C . ALA A 1 156 ? -2.559 -10.120 -9.182 1.00 94.06 156 ALA A C 1
ATOM 1200 O O . ALA A 1 156 ? -3.761 -10.031 -9.437 1.00 94.06 156 ALA A O 1
ATOM 1201 N N . LYS A 1 157 ? -2.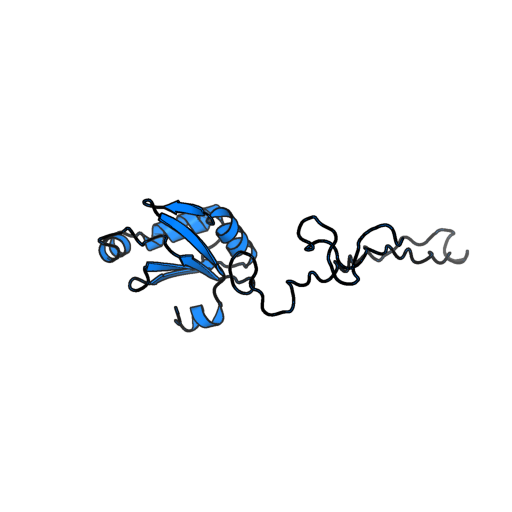112 -10.517 -7.985 1.00 94.88 157 LYS A N 1
ATOM 1202 C CA . LYS A 1 157 ? -3.008 -10.783 -6.847 1.00 94.88 157 LYS A CA 1
ATOM 1203 C C . LYS A 1 157 ? -3.775 -9.534 -6.424 1.00 94.88 157 LYS A C 1
ATOM 1205 O O . LYS A 1 157 ? -4.988 -9.608 -6.236 1.00 94.88 157 LYS A O 1
ATOM 1210 N N . PHE A 1 158 ? -3.088 -8.395 -6.335 1.00 95.06 158 PHE A N 1
ATOM 1211 C CA . PHE A 1 158 ? -3.707 -7.119 -5.974 1.00 95.06 158 PHE A CA 1
ATOM 1212 C C . PHE A 1 158 ? -4.805 -6.708 -6.967 1.00 95.06 158 PHE A C 1
ATOM 1214 O O . PHE A 1 158 ? -5.899 -6.323 -6.553 1.00 95.06 158 PHE A O 1
ATOM 1221 N N . GLU A 1 159 ? -4.554 -6.859 -8.271 1.00 93.75 159 GLU A N 1
ATOM 1222 C CA . GLU A 1 159 ? -5.544 -6.570 -9.318 1.00 93.75 159 GLU A CA 1
ATOM 1223 C C . GLU A 1 159 ? -6.748 -7.517 -9.283 1.00 93.75 159 GLU A C 1
ATOM 1225 O O . GLU A 1 159 ? -7.875 -7.099 -9.542 1.00 93.75 159 GLU A O 1
ATOM 1230 N N . GLN A 1 160 ? -6.529 -8.780 -8.912 1.00 94.19 160 GLN A N 1
ATOM 1231 C CA . GLN A 1 160 ? -7.591 -9.776 -8.744 1.00 94.19 160 GLN A CA 1
ATOM 1232 C C . GLN A 1 160 ? -8.389 -9.606 -7.442 1.00 94.19 160 GLN A C 1
ATOM 1234 O O . GLN A 1 160 ? -9.345 -10.347 -7.218 1.00 94.19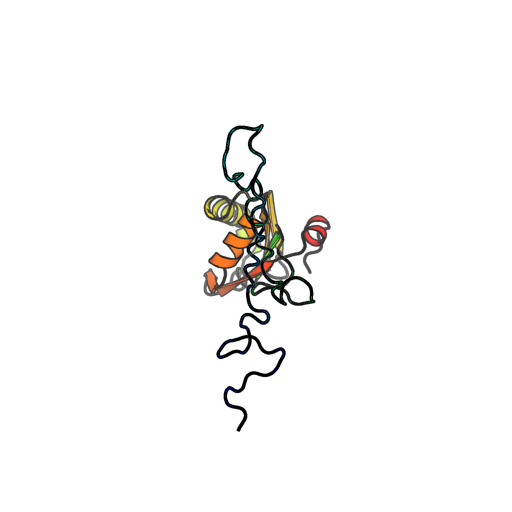 160 GLN A O 1
ATOM 1239 N N . GLY A 1 161 ? -8.018 -8.656 -6.577 1.00 91.88 161 GLY A N 1
ATOM 1240 C CA . GLY A 1 161 ? -8.664 -8.463 -5.278 1.00 91.88 161 GLY A CA 1
ATOM 1241 C C . GLY A 1 161 ? -8.334 -9.557 -4.262 1.00 91.88 161 GLY A C 1
ATOM 1242 O O . GLY A 1 161 ? -9.102 -9.799 -3.332 1.00 91.88 161 GLY A O 1
ATOM 1243 N N . ILE A 1 162 ? -7.217 -10.259 -4.455 1.00 92.62 162 ILE A N 1
ATOM 1244 C CA . ILE A 1 162 ? -6.722 -11.267 -3.522 1.00 92.62 162 ILE A CA 1
ATOM 1245 C C . ILE A 1 162 ? -5.761 -10.549 -2.577 1.00 92.62 162 ILE A C 1
ATOM 1247 O O . ILE A 1 162 ? -4.695 -10.127 -3.007 1.00 92.62 162 ILE A O 1
ATOM 1251 N N . TYR A 1 163 ? -6.147 -10.415 -1.307 1.00 88.56 163 TYR A N 1
ATOM 1252 C CA . TYR A 1 163 ? -5.397 -9.685 -0.271 1.00 88.56 163 TYR A CA 1
ATOM 1253 C C . TYR A 1 163 ? -4.941 -10.614 0.862 1.00 88.56 163 TYR A C 1
ATOM 1255 O O . TYR A 1 163 ? -5.074 -10.306 2.039 1.00 88.56 163 TYR A O 1
ATOM 1263 N N . ARG A 1 164 ? -4.464 -11.804 0.490 1.00 75.69 164 ARG A N 1
ATOM 1264 C CA . ARG A 1 164 ? -4.043 -12.873 1.409 1.00 75.69 164 ARG A CA 1
ATOM 1265 C C . ARG A 1 164 ? -2.611 -13.314 1.133 1.00 75.69 164 ARG A C 1
ATOM 1267 O O . ARG A 1 164 ? -2.131 -13.093 -0.012 1.00 75.69 164 ARG A O 1
#

Mean predicted aligned error: 16.08 Å

Nearest PDB structures (foldseek):
  2peh-assembly1_A  TM=7.463E-01  e=3.514E-07  Homo sapiens
  3h2v-assembly2_F  TM=8.424E-01  e=1.318E-04  Homo sapiens
  1x5p-assembly1_A  TM=6.346E-01  e=2.493E-05  Homo sapiens
  1wwh-assembly1_D  TM=7.406E-01  e=2.741E-04  Mus musculus
  4lir-assembly1_B  TM=7.299E-01  e=2.930E-04  Homo sapiens